Protein AF-A0A662GA92-F1 (afdb_monomer)

Sequence (127 aa):
PYLIRTHTESWRDVGLEVEMAPGEVTVLKLVGTYTVKALSYPFASLSMKFDGYNLIAVKTDLLGSLKHEWGCRTKAVLKLVGDPEEFKRNFYCEHKIICYGDWIKQLRALAQFLKIGFVNKLYLPID

Foldseek 3Di:
DWDWAAFPVDRPDIEIADKFDKAKKKKKDKDWDWDFDFDVVVTGTPDIDTPFIEIEMEIWIWPIFDPDDDGRYYDIDTDADDDPVQCVVQVDDDDIDIGGDDCLVVVVVVCVVVVHHYHHHPGDDDD

Radius of gyration: 18.68 Å; Cα contacts (8 Å, |Δi|>4): 236; chains: 1; bounding box: 45×33×49 Å

Structure (mmCIF, N/CA/C/O backbone):
data_AF-A0A662GA92-F1
#
_entry.id   AF-A0A662GA92-F1
#
loop_
_atom_site.group_PDB
_atom_site.id
_atom_site.type_symbol
_atom_site.label_atom_id
_atom_site.label_alt_id
_atom_site.label_comp_id
_atom_site.label_asym_id
_atom_site.label_entity_id
_atom_site.label_seq_id
_atom_site.pdbx_PDB_ins_code
_atom_site.Cartn_x
_atom_site.Cartn_y
_atom_site.Cartn_z
_atom_site.occupancy
_atom_site.B_iso_or_equiv
_atom_site.auth_seq_id
_atom_site.auth_comp_id
_atom_site.auth_asym_id
_atom_site.auth_atom_id
_atom_site.pdbx_PDB_model_num
ATOM 1 N N . PRO A 1 1 ? 15.839 -6.497 -17.693 1.00 76.69 1 PRO A N 1
ATOM 2 C CA . PRO A 1 1 ? 17.266 -6.583 -17.287 1.00 76.69 1 PRO A CA 1
ATOM 3 C C . PRO A 1 1 ? 17.414 -5.957 -15.895 1.00 76.69 1 PRO A C 1
ATOM 5 O O . PRO A 1 1 ? 16.609 -5.089 -15.569 1.00 76.69 1 PRO A O 1
ATOM 8 N N . TYR A 1 2 ? 18.374 -6.403 -15.083 1.00 84.75 2 TYR A N 1
ATOM 9 C CA . TYR A 1 2 ? 18.664 -5.809 -13.773 1.00 84.75 2 TYR A CA 1
ATOM 10 C C . TYR A 1 2 ? 20.090 -5.259 -13.747 1.00 84.75 2 TYR A C 1
ATOM 12 O O . TYR A 1 2 ? 20.967 -5.780 -14.435 1.00 84.75 2 TYR A O 1
ATOM 20 N N . LEU A 1 3 ? 20.316 -4.219 -12.951 1.00 86.06 3 LEU A N 1
ATOM 21 C CA . LEU A 1 3 ? 21.633 -3.650 -12.686 1.00 86.06 3 LEU A CA 1
ATOM 22 C C . LEU A 1 3 ? 21.962 -3.824 -11.204 1.00 86.06 3 LEU A C 1
ATOM 24 O O . LEU A 1 3 ? 21.096 -3.676 -10.343 1.00 86.06 3 LEU A O 1
ATOM 28 N N . ILE A 1 4 ? 23.222 -4.132 -10.910 1.00 87.88 4 ILE A N 1
ATOM 29 C CA . ILE A 1 4 ? 23.752 -4.125 -9.546 1.00 87.88 4 ILE A CA 1
ATOM 30 C C . ILE A 1 4 ? 24.471 -2.791 -9.357 1.00 87.88 4 ILE A C 1
ATOM 32 O O . ILE A 1 4 ? 25.352 -2.442 -10.145 1.00 87.88 4 ILE A O 1
ATOM 36 N N . ARG A 1 5 ? 24.081 -2.030 -8.336 1.00 85.00 5 ARG A N 1
ATOM 37 C CA . ARG A 1 5 ? 24.642 -0.709 -8.029 1.00 85.00 5 ARG A CA 1
ATOM 38 C C . ARG A 1 5 ? 25.247 -0.715 -6.637 1.00 85.00 5 ARG A C 1
ATOM 40 O O . ARG A 1 5 ? 24.670 -1.285 -5.721 1.00 85.00 5 ARG A O 1
ATOM 47 N N . THR A 1 6 ? 26.382 -0.060 -6.454 1.00 85.06 6 THR A N 1
ATOM 48 C CA . THR A 1 6 ? 26.893 0.240 -5.113 1.00 85.06 6 THR A CA 1
ATOM 49 C C . THR A 1 6 ? 26.076 1.371 -4.495 1.00 85.06 6 THR A C 1
ATOM 51 O O . THR A 1 6 ? 25.626 2.281 -5.199 1.00 85.06 6 THR A O 1
ATOM 54 N N . HIS A 1 7 ? 25.855 1.316 -3.182 1.00 80.00 7 HIS A N 1
ATOM 55 C CA . HIS A 1 7 ? 25.191 2.411 -2.476 1.00 80.00 7 HIS A CA 1
ATOM 56 C C . HIS A 1 7 ? 26.184 3.542 -2.205 1.00 80.00 7 HIS A C 1
ATOM 58 O O . HIS A 1 7 ? 27.333 3.308 -1.844 1.00 80.00 7 HIS A O 1
ATOM 64 N N . THR A 1 8 ? 25.738 4.790 -2.319 1.00 73.94 8 THR A N 1
ATOM 65 C CA . THR A 1 8 ? 26.525 5.952 -1.863 1.00 73.94 8 THR A CA 1
ATOM 66 C C . THR A 1 8 ? 26.632 6.009 -0.338 1.00 73.94 8 THR A C 1
ATOM 68 O O . THR A 1 8 ? 27.566 6.592 0.200 1.00 73.94 8 THR A O 1
ATOM 71 N N . GLU A 1 9 ? 25.677 5.391 0.356 1.00 77.31 9 GLU A N 1
ATOM 72 C CA . GLU A 1 9 ? 25.528 5.413 1.816 1.00 77.31 9 GLU A CA 1
ATOM 73 C C . GLU A 1 9 ? 26.267 4.254 2.515 1.00 77.31 9 GLU A C 1
ATOM 75 O O . GLU A 1 9 ? 26.504 4.316 3.718 1.00 77.31 9 GLU A O 1
ATOM 80 N N . SER A 1 10 ? 26.646 3.197 1.783 1.00 78.69 10 SER A N 1
ATOM 81 C CA . SER A 1 10 ? 27.344 2.024 2.328 1.00 78.69 10 SER A CA 1
ATOM 82 C C . SER A 1 10 ? 28.271 1.404 1.292 1.00 78.69 10 SER A C 1
ATOM 84 O O . SER A 1 10 ? 27.881 1.150 0.157 1.00 78.69 10 SER A O 1
ATOM 86 N N . TRP A 1 11 ? 29.509 1.125 1.700 1.00 74.00 11 TRP A N 1
ATOM 87 C CA . TRP A 1 11 ? 30.554 0.601 0.813 1.00 74.00 11 TRP A CA 1
ATOM 88 C C . TRP A 1 11 ? 30.574 -0.932 0.775 1.00 74.00 11 TRP A C 1
ATOM 90 O O . TRP A 1 11 ? 31.375 -1.524 0.056 1.00 74.00 11 TRP A O 1
ATOM 100 N N . ARG A 1 12 ? 29.726 -1.580 1.584 1.00 82.19 12 ARG A N 1
ATOM 101 C CA . ARG A 1 12 ? 29.609 -3.044 1.673 1.00 82.19 12 ARG A CA 1
ATOM 102 C C . ARG A 1 12 ? 28.351 -3.576 1.003 1.00 82.19 12 ARG A C 1
ATOM 104 O O . ARG A 1 12 ? 28.306 -4.753 0.659 1.00 82.19 12 ARG A O 1
ATOM 111 N N . ASP A 1 13 ? 27.361 -2.714 0.808 1.00 85.81 13 ASP A N 1
ATOM 112 C CA . ASP A 1 13 ? 26.055 -3.114 0.314 1.00 85.81 13 ASP A CA 1
ATOM 113 C C . ASP A 1 13 ? 25.924 -2.804 -1.176 1.00 85.81 13 ASP A C 1
ATOM 115 O O . ASP A 1 13 ? 26.427 -1.797 -1.686 1.00 85.81 13 ASP A O 1
ATOM 119 N N . VAL A 1 14 ? 25.171 -3.652 -1.871 1.00 86.44 14 VAL A N 1
ATOM 120 C CA . VAL A 1 14 ? 24.757 -3.421 -3.255 1.00 86.44 14 VAL A CA 1
ATOM 121 C C . VAL A 1 14 ? 23.237 -3.402 -3.354 1.00 86.44 14 VAL A C 1
ATOM 123 O O . VAL A 1 14 ? 22.531 -4.098 -2.625 1.00 86.44 14 VAL A O 1
ATOM 126 N N . GLY A 1 15 ? 22.720 -2.551 -4.230 1.00 85.25 15 GLY A N 1
ATOM 127 C CA . GLY A 1 15 ? 21.312 -2.448 -4.574 1.00 85.25 15 GLY A CA 1
ATOM 128 C C . GLY A 1 15 ? 21.028 -3.143 -5.897 1.00 85.25 15 GLY A C 1
ATOM 129 O O . GLY A 1 15 ? 21.869 -3.164 -6.798 1.00 85.25 15 GLY A O 1
ATOM 130 N N . LEU A 1 16 ? 19.819 -3.687 -6.012 1.00 87.50 16 LEU A N 1
ATOM 131 C CA . LEU A 1 16 ? 19.270 -4.116 -7.287 1.00 87.50 16 LEU A CA 1
ATOM 132 C C . LEU A 1 16 ? 18.430 -2.979 -7.870 1.00 87.50 16 LEU A C 1
ATOM 134 O O . LEU A 1 16 ? 17.480 -2.494 -7.244 1.00 87.50 16 LEU A O 1
ATOM 138 N N . GLU A 1 17 ? 18.775 -2.574 -9.081 1.00 87.69 17 GLU A N 1
ATOM 139 C CA . GLU A 1 17 ? 18.008 -1.636 -9.887 1.00 87.69 17 GLU A CA 1
ATOM 140 C C . GLU A 1 17 ? 17.335 -2.412 -11.024 1.00 87.69 17 GLU A C 1
ATOM 142 O O . GLU A 1 17 ? 17.999 -3.005 -11.878 1.00 87.69 17 GLU A O 1
ATOM 147 N N . VAL A 1 18 ? 16.004 -2.435 -11.015 1.00 89.00 18 VAL A N 1
ATOM 148 C CA . VAL A 1 18 ? 15.175 -3.028 -12.065 1.00 89.00 18 VAL A CA 1
ATOM 149 C C . VAL A 1 18 ? 14.187 -2.008 -12.602 1.00 89.00 18 VAL A C 1
ATOM 151 O O . VAL A 1 18 ? 13.728 -1.119 -11.887 1.00 89.00 18 VAL A O 1
ATOM 154 N N . GLU A 1 19 ? 13.837 -2.162 -13.874 1.00 88.94 19 GLU A N 1
ATOM 155 C CA . GLU A 1 19 ? 12.726 -1.428 -14.468 1.00 88.94 19 GLU A CA 1
ATOM 156 C C . GLU A 1 19 ? 11.415 -2.118 -14.087 1.00 88.94 19 GLU A C 1
ATOM 158 O O . GLU A 1 19 ? 11.210 -3.302 -14.365 1.00 88.94 19 GLU A O 1
ATOM 163 N N . MET A 1 20 ? 10.534 -1.373 -13.428 1.00 91.44 20 MET A N 1
ATOM 164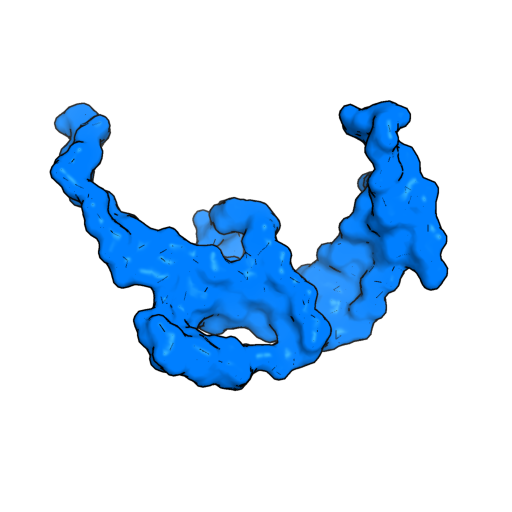 C CA . MET A 1 20 ? 9.203 -1.842 -13.072 1.00 91.44 20 MET A CA 1
ATOM 165 C C . MET A 1 20 ? 8.284 -1.717 -14.289 1.00 91.44 20 MET A C 1
ATOM 167 O O . MET A 1 20 ? 8.227 -0.662 -14.923 1.00 91.44 20 MET A O 1
ATOM 171 N N . ALA A 1 21 ? 7.556 -2.784 -14.617 1.00 92.69 21 ALA A N 1
ATOM 172 C CA . ALA A 1 21 ? 6.608 -2.768 -15.723 1.00 92.69 21 ALA A CA 1
ATOM 173 C C . ALA A 1 21 ? 5.377 -1.921 -15.352 1.00 92.69 21 ALA A C 1
ATOM 175 O O . ALA A 1 21 ? 4.822 -2.112 -14.269 1.00 92.69 21 ALA A O 1
ATOM 176 N N . PRO A 1 22 ? 4.916 -1.004 -16.220 1.00 95.50 22 PRO A N 1
ATOM 177 C CA . PRO A 1 22 ? 3.661 -0.308 -15.988 1.00 95.50 22 PRO A CA 1
ATOM 178 C C . PRO A 1 22 ? 2.484 -1.284 -15.911 1.00 95.50 22 PRO A C 1
ATOM 180 O O . PRO A 1 22 ? 2.459 -2.298 -16.611 1.00 95.50 22 PRO A O 1
ATOM 183 N N . GLY A 1 23 ? 1.492 -0.969 -15.088 1.00 96.81 23 GLY A N 1
ATOM 184 C CA . GLY A 1 23 ? 0.308 -1.806 -14.948 1.00 96.81 23 GLY A CA 1
ATOM 185 C C . GLY A 1 23 ? -0.551 -1.439 -13.752 1.00 96.81 23 GLY A C 1
ATOM 186 O O . GLY A 1 23 ? -0.184 -0.609 -12.922 1.00 96.81 23 GLY A O 1
ATOM 187 N N . GLU A 1 24 ? -1.708 -2.082 -13.659 1.00 97.75 24 GLU A N 1
ATOM 188 C CA . GLU A 1 24 ? -2.578 -1.938 -12.498 1.00 97.75 24 GLU A CA 1
ATOM 189 C C . GLU A 1 24 ? -1.953 -2.641 -11.287 1.00 97.75 24 GLU A C 1
ATOM 191 O O . GLU A 1 24 ? -1.459 -3.770 -11.384 1.00 97.75 24 GLU A O 1
ATOM 196 N N . VAL A 1 25 ? -1.968 -1.970 -10.140 1.00 97.81 25 VAL A N 1
ATOM 197 C CA . VAL A 1 25 ? -1.444 -2.478 -8.875 1.00 97.81 25 VAL A CA 1
ATOM 198 C C . VAL A 1 25 ? -2.403 -2.179 -7.728 1.00 97.81 25 VAL A C 1
ATOM 200 O O . VAL A 1 25 ? -3.179 -1.225 -7.748 1.00 97.81 25 VAL A O 1
ATOM 203 N N . THR A 1 26 ? -2.293 -2.965 -6.668 1.00 97.56 26 THR A N 1
ATOM 204 C CA . THR A 1 26 ? -2.895 -2.680 -5.372 1.00 97.56 26 THR A CA 1
ATOM 205 C C . THR A 1 26 ? -1.796 -2.316 -4.385 1.00 97.56 26 THR A C 1
ATOM 207 O O . THR A 1 26 ? -0.860 -3.087 -4.165 1.00 97.56 26 THR A O 1
ATOM 210 N N . VAL A 1 27 ? -1.915 -1.141 -3.775 1.00 95.00 27 VAL A N 1
ATOM 211 C CA . VAL A 1 27 ? -1.035 -0.687 -2.696 1.00 95.00 27 VAL A CA 1
ATOM 212 C C . VAL A 1 27 ? -1.742 -0.946 -1.378 1.00 95.00 27 VAL A C 1
ATOM 214 O O . VAL A 1 27 ? -2.856 -0.457 -1.190 1.00 95.00 27 VAL A O 1
ATOM 217 N N . LEU A 1 28 ? -1.112 -1.678 -0.459 1.00 94.44 28 LEU A N 1
ATOM 218 C CA . LEU A 1 28 ? -1.718 -2.016 0.828 1.00 94.44 28 LEU A CA 1
ATOM 219 C C . LEU A 1 28 ? -0.782 -1.831 2.030 1.00 94.44 28 LEU A C 1
ATOM 221 O O . LEU A 1 28 ? 0.445 -1.824 1.909 1.00 94.44 28 LEU A O 1
ATOM 225 N N . LYS A 1 29 ? -1.396 -1.674 3.204 1.00 92.62 29 LYS A N 1
ATOM 226 C CA . LYS A 1 29 ? -0.744 -1.544 4.510 1.00 92.62 29 LYS A CA 1
ATOM 227 C C . LYS A 1 29 ? -1.690 -2.018 5.611 1.00 92.62 29 LYS A C 1
ATOM 229 O O . LYS A 1 29 ? -2.875 -1.700 5.588 1.00 92.62 29 LYS A O 1
ATOM 234 N N . LEU A 1 30 ? -1.154 -2.722 6.603 1.00 93.00 30 LEU A N 1
ATOM 235 C CA . LEU A 1 30 ? -1.869 -3.036 7.838 1.00 93.00 30 LEU A CA 1
ATOM 236 C C . LEU A 1 30 ? -1.477 -2.021 8.918 1.00 93.00 30 LEU A C 1
ATOM 238 O O . LEU A 1 30 ? -0.288 -1.801 9.149 1.00 93.00 30 LEU A O 1
ATOM 242 N N . VAL A 1 31 ? -2.459 -1.397 9.566 1.00 91.31 31 VAL A N 1
ATOM 243 C CA . VAL A 1 31 ? -2.238 -0.380 10.605 1.00 91.31 31 VAL A CA 1
ATOM 244 C C . VAL A 1 31 ? -2.993 -0.764 11.869 1.00 91.31 31 VAL A C 1
ATOM 246 O O . VAL A 1 31 ? -4.178 -1.069 11.804 1.00 91.31 31 VAL A O 1
ATOM 249 N N . GLY A 1 32 ? -2.316 -0.751 13.018 1.00 91.38 32 GLY A N 1
ATOM 250 C CA . GLY A 1 32 ? -2.960 -0.858 14.328 1.00 91.38 32 GLY A CA 1
ATOM 251 C C . GLY A 1 32 ? -3.360 0.522 14.847 1.00 91.38 32 GLY A C 1
ATOM 252 O O . GLY A 1 32 ? -2.571 1.459 14.741 1.00 91.38 32 GLY A O 1
ATOM 253 N N . THR A 1 33 ? -4.563 0.653 15.401 1.00 89.12 33 THR A N 1
ATOM 254 C CA . THR A 1 33 ? -5.073 1.915 15.958 1.00 89.12 33 THR A CA 1
ATOM 255 C C . THR A 1 33 ? -5.190 1.842 17.472 1.00 89.12 33 THR A C 1
ATOM 257 O O . THR A 1 33 ? -5.580 0.813 18.028 1.00 89.12 33 THR A O 1
ATOM 260 N N . TYR A 1 34 ? -4.859 2.949 18.133 1.00 89.88 34 TYR A N 1
ATOM 261 C CA . TYR A 1 34 ? -4.990 3.109 19.575 1.00 89.88 34 TYR A CA 1
ATOM 262 C C . TYR A 1 34 ? -5.739 4.400 19.892 1.00 89.88 34 TYR A C 1
ATOM 264 O O . TYR A 1 34 ? -5.388 5.460 19.375 1.00 89.88 34 TYR A O 1
ATOM 272 N N . THR A 1 35 ? -6.686 4.325 20.820 1.00 89.06 35 THR A N 1
ATOM 273 C CA . THR A 1 35 ? -7.313 5.489 21.436 1.00 89.06 35 THR A CA 1
ATOM 274 C C . THR A 1 35 ? -6.508 5.870 22.668 1.00 89.06 35 THR A C 1
ATOM 276 O O . THR A 1 35 ? -6.309 5.059 23.580 1.00 89.06 35 THR A O 1
ATOM 279 N N . VAL A 1 36 ? -6.047 7.119 22.707 1.00 89.44 36 VAL A N 1
ATOM 280 C CA . VAL A 1 36 ? -5.293 7.676 23.833 1.00 89.44 36 VAL A CA 1
ATOM 281 C C . VAL A 1 36 ? -6.159 8.699 24.554 1.00 89.44 36 VAL A C 1
ATOM 283 O O . VAL A 1 36 ? -6.575 9.695 23.970 1.00 89.44 36 VAL A O 1
ATOM 286 N N . LYS A 1 37 ? -6.407 8.476 25.846 1.00 90.00 37 LYS A N 1
ATOM 287 C CA . LYS A 1 37 ? -6.964 9.493 26.740 1.00 90.00 37 LYS A CA 1
ATOM 288 C C . LYS A 1 37 ? -5.801 10.164 27.452 1.00 90.00 37 LYS A C 1
ATOM 290 O O . LYS A 1 37 ? -5.063 9.490 28.168 1.00 90.00 37 LYS A O 1
ATOM 295 N N . ALA A 1 38 ? -5.648 11.469 27.278 1.00 90.00 38 ALA A N 1
ATOM 296 C CA . ALA A 1 38 ? -4.571 12.236 27.890 1.00 90.00 38 ALA A CA 1
ATOM 297 C C . ALA A 1 38 ? -5.090 13.540 28.507 1.00 90.00 38 ALA A C 1
ATOM 299 O O . ALA A 1 38 ? -6.105 14.082 28.070 1.00 90.00 38 ALA A O 1
ATOM 300 N N . LEU A 1 39 ? -4.385 14.041 29.520 1.00 88.94 39 LEU A N 1
ATOM 301 C CA . LEU A 1 39 ? -4.463 15.448 29.915 1.00 88.94 39 LEU A CA 1
ATOM 302 C C . LEU A 1 39 ? -3.649 16.266 28.918 1.00 88.94 39 LEU A C 1
ATOM 304 O O . LEU A 1 39 ? -2.587 15.819 28.503 1.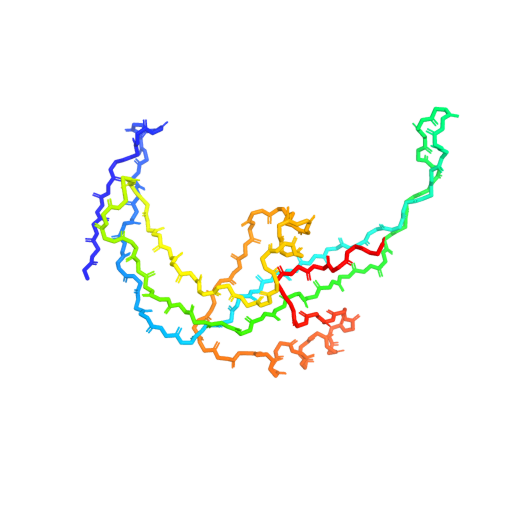00 88.94 39 LEU A O 1
ATOM 308 N N . SER A 1 40 ? -4.142 17.436 28.516 1.00 86.50 40 SER A N 1
ATOM 309 C CA . SER A 1 40 ? -3.455 18.305 27.553 1.00 86.50 40 SER A CA 1
ATOM 310 C C . SER A 1 40 ? -2.341 19.140 28.190 1.00 86.50 40 SER A C 1
ATOM 312 O O . SER A 1 40 ? -1.361 19.448 27.514 1.00 86.50 40 SER A O 1
ATOM 314 N N . TYR A 1 41 ? -2.450 19.484 29.481 1.00 79.50 41 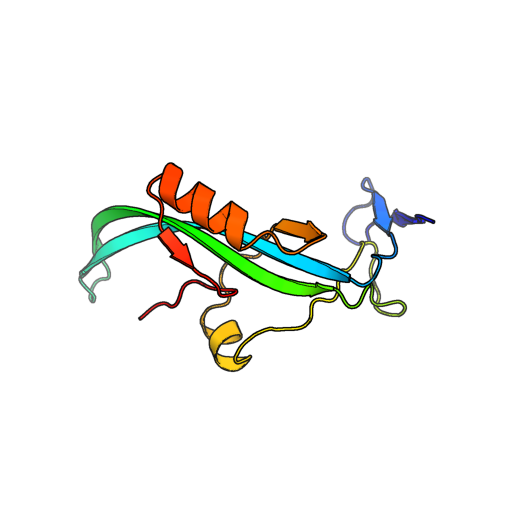TYR A N 1
ATOM 315 C CA . TYR A 1 41 ? -1.420 20.237 30.197 1.00 79.50 41 TYR A CA 1
ATOM 316 C C . TYR A 1 41 ? -1.331 19.855 31.691 1.00 79.50 41 TYR A C 1
ATOM 318 O O . TYR A 1 41 ? -2.282 20.112 32.433 1.00 79.50 41 TYR A O 1
ATOM 326 N N . PRO A 1 42 ? -0.202 19.274 32.150 1.00 82.31 42 PRO A N 1
ATOM 327 C CA . PRO A 1 42 ? 0.880 18.722 31.324 1.00 82.31 42 PRO A CA 1
ATOM 328 C C . PRO A 1 42 ? 0.367 17.570 30.444 1.00 82.31 42 PRO A C 1
ATOM 330 O O . PRO A 1 42 ? -0.593 16.895 30.822 1.00 82.31 42 PRO A O 1
ATOM 333 N N . PHE A 1 43 ? 0.994 17.339 29.280 1.00 84.94 43 PHE A N 1
ATOM 334 C CA . PHE A 1 43 ? 0.628 16.187 28.454 1.00 84.94 43 PHE A CA 1
ATOM 335 C C . PHE A 1 43 ? 0.937 14.896 29.211 1.00 84.94 43 PHE A C 1
ATOM 337 O O . PHE A 1 43 ? 2.101 14.550 29.414 1.00 84.94 43 PHE A O 1
ATOM 344 N N . ALA A 1 44 ? -0.105 14.191 29.638 1.00 87.12 44 ALA A N 1
ATOM 345 C CA . ALA A 1 44 ? 0.024 12.944 30.375 1.00 87.12 44 ALA A CA 1
ATOM 346 C C . ALA A 1 44 ? -0.994 11.937 29.849 1.00 87.12 44 ALA A C 1
ATOM 348 O O . ALA A 1 44 ? -2.201 12.159 29.954 1.00 87.12 44 ALA A O 1
ATOM 349 N N . SER A 1 45 ? -0.505 10.828 29.287 1.00 87.94 45 SER A N 1
ATOM 350 C CA . SER A 1 45 ? -1.354 9.703 28.892 1.00 87.94 45 SER A CA 1
ATOM 351 C C . SER A 1 45 ? -1.946 9.065 30.146 1.00 87.94 45 SER A C 1
ATOM 353 O O . SER A 1 45 ? -1.220 8.557 30.997 1.00 87.94 45 SER A O 1
ATOM 355 N N . LEU A 1 46 ? -3.269 9.125 30.270 1.00 89.19 46 LEU A N 1
ATOM 356 C CA . LEU A 1 46 ? -4.023 8.511 31.360 1.00 89.19 46 LEU A CA 1
ATOM 357 C C . LEU A 1 46 ? -4.395 7.067 31.023 1.00 89.19 46 LEU A C 1
ATOM 359 O O . LEU A 1 46 ? -4.459 6.216 31.906 1.00 89.19 46 LEU A O 1
ATOM 363 N N . SER A 1 47 ? -4.672 6.790 29.748 1.00 91.25 47 SER A N 1
ATOM 364 C CA . SER A 1 47 ? -4.954 5.439 29.273 1.00 91.25 47 SER A CA 1
ATOM 365 C C . SER A 1 47 ? -4.707 5.317 27.778 1.00 91.25 47 SER A C 1
ATOM 367 O O . SER A 1 47 ? -5.064 6.213 27.012 1.00 91.25 47 SER A O 1
ATOM 369 N N . MET A 1 48 ? -4.207 4.159 27.359 1.00 92.12 48 MET A N 1
ATOM 370 C CA . MET A 1 48 ? -4.132 3.760 25.957 1.00 92.12 48 MET A CA 1
ATOM 371 C C . MET A 1 48 ? -4.940 2.481 25.774 1.00 92.12 48 MET A C 1
ATOM 373 O O . MET A 1 48 ? -4.755 1.521 26.521 1.00 92.12 48 MET A O 1
ATOM 377 N N . LYS A 1 49 ? -5.829 2.461 24.786 1.00 93.38 49 LYS A N 1
ATOM 378 C CA . LYS A 1 49 ? -6.617 1.282 24.431 1.00 93.38 49 LYS A CA 1
ATOM 379 C C . LYS A 1 49 ? -6.332 0.922 22.981 1.00 93.38 49 LYS A C 1
ATOM 381 O O . LYS A 1 49 ? -6.440 1.778 22.115 1.00 93.38 49 LYS A O 1
ATOM 386 N N . PHE A 1 50 ? -5.962 -0.331 22.730 1.00 93.69 50 PHE A N 1
ATOM 387 C CA . PHE A 1 50 ? -5.872 -0.848 21.367 1.00 93.69 50 PHE A CA 1
ATOM 388 C C . PHE A 1 50 ? -7.280 -1.070 20.812 1.00 93.69 50 PHE A C 1
ATOM 390 O O . PHE A 1 50 ? -8.073 -1.787 21.425 1.00 93.69 50 PHE A O 1
ATOM 397 N N . ASP A 1 51 ? -7.575 -0.469 19.663 1.00 91.31 51 ASP A N 1
ATOM 398 C CA . ASP A 1 51 ? -8.901 -0.539 19.039 1.00 91.31 51 ASP A CA 1
ATOM 399 C C . ASP A 1 51 ? -8.986 -1.619 17.960 1.00 91.31 51 ASP A C 1
ATOM 401 O O . ASP A 1 51 ? -10.075 -2.097 17.649 1.00 91.31 51 ASP A O 1
ATOM 405 N N . GLY A 1 52 ? -7.844 -2.043 17.414 1.00 94.25 52 GLY A N 1
ATOM 406 C CA . GLY A 1 52 ? -7.774 -3.108 16.422 1.00 94.25 52 GLY A CA 1
ATOM 407 C C . GLY A 1 52 ? -6.865 -2.778 15.248 1.00 94.25 52 GLY A C 1
ATOM 408 O O . GLY A 1 52 ? -6.097 -1.815 15.260 1.00 94.25 52 GLY A O 1
ATOM 409 N N . TYR A 1 53 ? -6.958 -3.616 14.219 1.00 95.31 53 TYR A N 1
ATOM 410 C CA . TYR A 1 53 ? -6.242 -3.432 12.964 1.00 95.31 53 TYR A CA 1
ATOM 411 C C . TYR A 1 53 ? -7.168 -2.910 11.867 1.00 95.31 53 TYR A C 1
ATOM 413 O O . TYR A 1 53 ? -8.350 -3.248 11.807 1.00 95.31 53 TYR A O 1
ATOM 421 N N . ASN A 1 54 ? -6.591 -2.133 10.958 1.00 94.00 54 ASN A N 1
ATOM 422 C CA . ASN A 1 54 ? -7.210 -1.636 9.743 1.00 94.00 54 ASN A CA 1
ATOM 423 C C . ASN A 1 54 ? -6.327 -2.012 8.550 1.00 94.00 54 ASN A C 1
ATOM 425 O O . ASN A 1 54 ? -5.145 -1.659 8.500 1.00 94.00 54 ASN A O 1
ATOM 429 N N . LEU A 1 55 ? -6.902 -2.728 7.587 1.00 94.94 55 LEU A N 1
ATOM 430 C CA . LEU A 1 55 ? -6.291 -2.982 6.293 1.00 94.94 55 LEU A CA 1
ATOM 431 C C . LEU A 1 55 ? -6.613 -1.821 5.355 1.00 94.94 55 LEU A C 1
ATOM 433 O O . LEU A 1 55 ? -7.746 -1.642 4.911 1.00 94.94 55 LEU A O 1
ATOM 437 N N . ILE A 1 56 ? -5.589 -1.040 5.052 1.00 93.62 56 ILE A N 1
ATOM 438 C CA . ILE A 1 56 ? -5.631 0.027 4.064 1.00 93.62 56 ILE A CA 1
ATOM 439 C C . ILE A 1 56 ? -5.217 -0.596 2.737 1.00 93.62 56 ILE A C 1
ATOM 441 O O . ILE A 1 56 ? -4.139 -1.183 2.654 1.00 93.62 56 ILE A O 1
ATOM 445 N N . ALA A 1 57 ? -6.051 -0.488 1.710 1.00 95.06 57 ALA A N 1
ATOM 446 C CA . ALA A 1 57 ? -5.719 -0.971 0.378 1.00 95.06 57 ALA A CA 1
ATOM 447 C C . ALA A 1 57 ? -6.362 -0.079 -0.676 1.00 95.06 57 ALA A C 1
ATOM 449 O O . ALA A 1 57 ? -7.539 0.239 -0.567 1.00 95.06 57 ALA A O 1
ATOM 450 N N . VAL A 1 58 ? -5.616 0.291 -1.712 1.00 95.12 58 VAL A N 1
ATOM 451 C CA . VAL A 1 58 ? -6.154 1.044 -2.846 1.00 95.12 58 VAL A CA 1
ATOM 452 C C . VAL A 1 58 ? -5.645 0.457 -4.150 1.00 95.12 58 VAL A C 1
ATOM 454 O O . VAL A 1 58 ? -4.495 0.025 -4.247 1.00 95.12 58 VAL A O 1
ATOM 457 N N . LYS A 1 59 ? -6.500 0.490 -5.164 1.00 97.19 59 LYS A N 1
ATOM 458 C CA . LYS A 1 59 ? -6.112 0.221 -6.541 1.00 97.19 59 LYS A CA 1
ATOM 459 C C . LYS A 1 59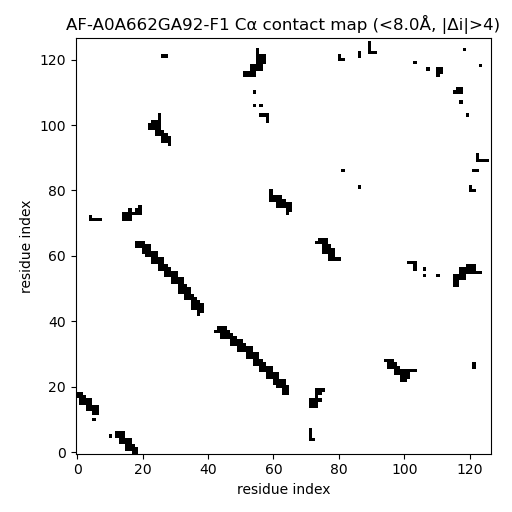 ? -5.525 1.482 -7.167 1.00 97.19 59 LYS A C 1
ATOM 461 O O . LYS A 1 59 ? -6.121 2.551 -7.048 1.00 97.19 59 LYS A O 1
ATOM 466 N N . THR A 1 60 ? -4.390 1.363 -7.843 1.00 96.19 60 THR A N 1
ATOM 467 C CA . THR A 1 60 ? -3.787 2.457 -8.609 1.00 96.19 60 THR A CA 1
ATOM 468 C C . THR A 1 60 ? -2.983 1.939 -9.804 1.00 96.19 60 THR A C 1
ATOM 470 O O . THR A 1 60 ? -2.794 0.737 -9.965 1.00 96.19 60 THR A O 1
ATOM 473 N N . ASP A 1 61 ? -2.496 2.858 -10.631 1.00 96.94 61 ASP A N 1
ATOM 474 C CA . ASP A 1 61 ? -1.625 2.579 -11.762 1.00 96.94 61 ASP A CA 1
ATOM 475 C C . ASP A 1 61 ? -0.157 2.743 -11.344 1.00 96.94 61 ASP A C 1
ATOM 477 O O . ASP A 1 61 ? 0.263 3.798 -10.856 1.00 96.94 61 ASP A O 1
ATOM 481 N N . LEU A 1 62 ? 0.645 1.708 -11.574 1.00 96.19 62 LEU A N 1
ATOM 482 C CA . LEU A 1 62 ? 2.096 1.802 -11.627 1.00 96.19 62 LEU A CA 1
ATOM 483 C C . LEU A 1 62 ? 2.479 2.320 -13.013 1.00 96.19 62 LEU A C 1
ATOM 485 O O . LEU A 1 62 ? 2.182 1.698 -14.029 1.00 96.19 62 LEU A O 1
ATOM 489 N N . LEU A 1 63 ? 3.149 3.466 -13.050 1.00 94.69 63 LEU A N 1
ATOM 490 C CA . LEU A 1 63 ? 3.582 4.130 -14.281 1.00 94.69 63 LEU A CA 1
ATOM 491 C C . LEU A 1 63 ? 4.967 3.649 -14.750 1.00 94.69 63 LEU A C 1
ATOM 493 O O . LEU A 1 63 ? 5.430 4.041 -15.817 1.00 94.69 63 LEU A O 1
ATOM 497 N N . GLY A 1 64 ? 5.619 2.796 -13.955 1.00 91.38 64 GLY A N 1
ATOM 498 C CA . GLY A 1 64 ? 6.940 2.227 -14.212 1.00 91.38 64 GLY A CA 1
ATOM 499 C C . GLY A 1 64 ? 8.018 2.806 -13.294 1.00 91.38 64 GLY A C 1
ATOM 500 O O . GLY A 1 64 ? 7.770 3.045 -12.108 1.00 91.38 64 GLY A O 1
ATOM 501 N N . SER A 1 65 ? 9.217 3.022 -13.838 1.00 86.81 65 SER A N 1
ATOM 502 C CA . SER A 1 65 ? 10.391 3.536 -13.116 1.00 86.81 65 SER A CA 1
ATOM 503 C C . SER A 1 65 ? 10.895 4.861 -13.699 1.00 86.81 65 SER A C 1
ATOM 505 O O . SER A 1 65 ? 10.853 5.077 -14.910 1.00 86.81 65 SER A O 1
ATOM 507 N N . LEU A 1 66 ? 11.421 5.749 -12.847 1.00 79.81 66 LEU A N 1
ATOM 508 C CA . LEU A 1 66 ? 12.079 6.985 -13.290 1.00 79.81 66 LEU A CA 1
ATOM 509 C C . LEU A 1 66 ? 13.462 6.666 -13.868 1.00 79.81 66 LEU A C 1
ATOM 511 O O . LEU A 1 66 ? 14.384 6.346 -13.125 1.00 79.81 66 LEU A O 1
ATOM 515 N N . LYS A 1 67 ? 13.620 6.799 -15.190 1.00 67.69 67 LYS A N 1
ATOM 516 C CA . LYS A 1 67 ? 14.871 6.468 -15.905 1.00 67.69 67 LYS A CA 1
ATOM 517 C C . LYS A 1 67 ? 16.043 7.429 -15.647 1.00 67.69 67 LYS A C 1
ATOM 519 O O . LYS A 1 67 ? 17.170 7.088 -15.976 1.00 67.69 67 LYS A O 1
ATOM 524 N N . HIS A 1 68 ? 15.787 8.621 -15.101 1.00 63.12 68 HIS A N 1
ATOM 525 C CA . HIS A 1 68 ? 16.766 9.722 -15.044 1.00 63.12 68 HIS A CA 1
ATOM 526 C C . HIS A 1 68 ? 16.995 10.295 -13.641 1.00 63.12 68 HIS A C 1
ATOM 528 O O . HIS A 1 68 ? 17.609 11.349 -13.497 1.00 63.12 68 HIS A O 1
ATOM 534 N N . GLU A 1 69 ? 16.504 9.638 -12.595 1.00 63.94 69 GLU A N 1
ATOM 535 C CA . GLU A 1 69 ? 16.628 10.174 -11.245 1.00 63.94 69 GLU A CA 1
ATOM 536 C C . GLU A 1 69 ? 17.829 9.541 -10.530 1.00 63.94 69 GLU A C 1
ATOM 538 O O . GLU A 1 69 ? 17.842 8.326 -10.324 1.00 63.94 69 GLU A O 1
ATOM 543 N N . TRP A 1 70 ? 18.817 10.355 -10.129 1.00 58.84 70 TRP A N 1
ATOM 544 C CA . TRP A 1 70 ? 20.005 9.906 -9.387 1.00 58.84 70 TRP A CA 1
ATOM 545 C C . TRP A 1 70 ? 19.626 8.961 -8.234 1.00 58.84 70 TRP A C 1
ATOM 547 O O . TRP A 1 70 ? 18.734 9.246 -7.430 1.00 58.84 70 TRP A O 1
ATOM 557 N N . GLY A 1 71 ? 20.271 7.795 -8.178 1.00 66.50 71 GLY A N 1
ATOM 558 C CA . GLY A 1 71 ? 20.030 6.791 -7.148 1.00 66.50 71 GLY A CA 1
ATOM 559 C C . GLY A 1 71 ? 20.564 5.409 -7.520 1.00 66.50 71 GLY A C 1
ATOM 560 O O . GLY A 1 71 ? 20.818 5.112 -8.680 1.00 66.50 71 GLY A O 1
ATOM 561 N N . CYS A 1 72 ? 20.733 4.563 -6.508 1.00 74.44 72 CYS A N 1
ATOM 562 C CA . CYS A 1 72 ? 21.260 3.195 -6.598 1.00 74.44 72 CYS A CA 1
ATOM 563 C C . CYS A 1 72 ? 20.179 2.124 -6.336 1.00 74.44 72 CYS A C 1
ATOM 565 O O . CYS A 1 72 ? 20.490 0.969 -6.047 1.00 74.44 72 CYS A O 1
ATOM 567 N N . ARG A 1 73 ? 18.897 2.514 -6.384 1.00 83.38 73 ARG A N 1
ATOM 568 C CA . ARG A 1 73 ? 17.747 1.703 -5.956 1.00 83.38 73 ARG A CA 1
ATOM 569 C C . ARG A 1 73 ? 16.693 1.640 -7.052 1.00 83.38 73 ARG A C 1
ATOM 571 O O . ARG A 1 73 ? 16.484 2.617 -7.766 1.00 83.38 73 ARG A O 1
ATOM 578 N N . THR A 1 74 ? 15.979 0.519 -7.115 1.00 87.06 74 THR A N 1
ATOM 579 C CA . THR A 1 74 ? 14.735 0.415 -7.886 1.00 87.06 74 THR A CA 1
ATOM 580 C C . THR A 1 74 ? 13.719 1.431 -7.374 1.00 87.06 74 THR A C 1
ATOM 582 O O . THR A 1 74 ? 13.447 1.491 -6.175 1.00 87.06 74 THR A O 1
ATOM 585 N N . LYS A 1 75 ? 13.138 2.209 -8.287 1.00 88.38 75 LYS A N 1
ATOM 586 C CA . LYS A 1 75 ? 12.102 3.199 -7.982 1.00 88.38 75 LYS A CA 1
ATOM 587 C C . LYS A 1 75 ? 10.821 2.835 -8.719 1.00 88.38 75 LYS A C 1
ATOM 589 O O . LYS A 1 75 ? 10.858 2.507 -9.906 1.00 88.38 75 LYS A O 1
ATOM 594 N N . ALA A 1 76 ? 9.700 2.910 -8.014 1.00 90.62 76 ALA A N 1
ATOM 595 C CA . ALA A 1 76 ? 8.369 2.685 -8.559 1.00 90.62 76 ALA A CA 1
ATOM 596 C C . ALA A 1 76 ? 7.587 4.000 -8.532 1.00 90.62 76 ALA A C 1
ATOM 598 O O . ALA A 1 76 ? 7.504 4.653 -7.493 1.00 90.62 76 ALA A O 1
ATOM 599 N N . VAL A 1 77 ? 7.015 4.381 -9.671 1.00 92.50 77 VAL A N 1
ATOM 600 C CA . VAL A 1 77 ? 6.183 5.580 -9.797 1.00 92.50 77 VAL A CA 1
ATOM 601 C C . VAL A 1 77 ? 4.728 5.165 -9.777 1.00 92.50 77 VAL A C 1
ATOM 603 O O . VAL A 1 77 ? 4.248 4.520 -10.705 1.00 92.50 77 VAL A O 1
ATOM 606 N N . LEU A 1 78 ? 4.015 5.548 -8.730 1.00 92.81 78 LEU A N 1
ATOM 607 C CA . LEU A 1 78 ? 2.593 5.266 -8.597 1.00 92.81 78 LEU A CA 1
ATOM 608 C C . LEU A 1 78 ? 1.795 6.521 -8.922 1.00 92.81 78 LEU A C 1
ATOM 610 O O . LEU A 1 78 ? 2.122 7.614 -8.457 1.00 92.81 78 LEU A O 1
ATOM 614 N N . LYS A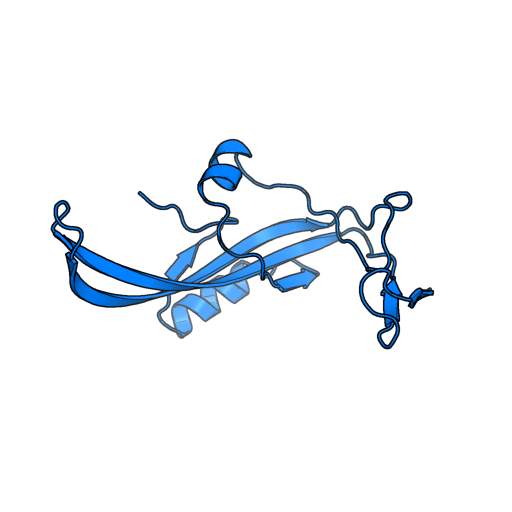 1 79 ? 0.713 6.358 -9.677 1.00 93.31 79 LYS A N 1
ATOM 615 C CA . LYS A 1 79 ? -0.290 7.406 -9.819 1.00 93.31 79 LYS A CA 1
ATOM 616 C C . LYS A 1 79 ? -0.947 7.637 -8.459 1.00 93.31 79 LYS A C 1
ATOM 618 O O . LYS A 1 79 ? -1.363 6.694 -7.783 1.00 93.31 79 LYS A O 1
ATOM 623 N N . LEU A 1 80 ? -1.028 8.891 -8.031 1.00 89.88 80 LEU A N 1
ATOM 624 C CA . LEU A 1 80 ? -1.736 9.215 -6.800 1.00 89.88 80 LEU A CA 1
ATOM 625 C C . LEU A 1 80 ? -3.247 9.114 -7.039 1.00 89.88 80 LEU A C 1
ATOM 627 O O . LEU A 1 80 ? -3.752 9.577 -8.061 1.00 89.88 80 LEU A O 1
ATOM 631 N N . VAL A 1 81 ? -3.959 8.500 -6.095 1.00 88.50 81 VAL A N 1
ATOM 632 C CA . VAL A 1 81 ? -5.420 8.369 -6.126 1.00 88.50 81 VAL A CA 1
ATOM 633 C C . VAL A 1 81 ? -5.990 9.115 -4.927 1.00 88.50 81 VAL A C 1
ATOM 635 O O . VAL A 1 81 ? -5.621 8.821 -3.790 1.00 88.50 81 VAL A O 1
ATOM 638 N N . GLY A 1 82 ? -6.895 10.058 -5.190 1.00 84.75 82 GLY A N 1
ATOM 639 C CA . GLY A 1 82 ? -7.471 10.953 -4.183 1.00 84.75 82 GLY A CA 1
ATOM 640 C C . GLY A 1 82 ? -6.844 12.348 -4.192 1.00 84.75 82 GLY A C 1
ATOM 641 O O . GLY A 1 82 ? -6.059 12.677 -5.081 1.00 84.75 82 GLY A O 1
ATOM 642 N N . ASP A 1 83 ? -7.224 13.167 -3.212 1.00 86.75 83 ASP A N 1
ATOM 643 C CA . ASP A 1 83 ? -6.706 14.526 -3.049 1.00 86.75 83 ASP A CA 1
ATOM 644 C C . ASP A 1 83 ? -5.249 14.496 -2.534 1.00 86.75 83 ASP A C 1
ATOM 646 O O . ASP A 1 83 ? -4.988 13.922 -1.467 1.00 86.75 83 ASP A O 1
ATOM 650 N N . PRO A 1 84 ? -4.289 15.109 -3.257 1.00 85.56 84 PRO A N 1
ATOM 651 C CA . PRO A 1 84 ? -2.915 15.253 -2.792 1.00 85.56 84 PRO A CA 1
ATOM 652 C C . PRO A 1 84 ? -2.786 15.916 -1.420 1.00 85.56 84 PRO A C 1
ATOM 654 O O . PRO A 1 84 ? -1.921 15.515 -0.640 1.00 85.56 84 PRO A O 1
ATOM 657 N N . GLU A 1 85 ? -3.634 16.896 -1.102 1.00 86.56 85 GLU A N 1
ATOM 658 C CA . GLU A 1 85 ? -3.555 17.601 0.178 1.00 86.56 85 GLU A CA 1
ATOM 659 C C . GLU A 1 85 ? -4.047 16.728 1.337 1.00 86.56 85 GLU A C 1
ATOM 661 O O . GLU A 1 85 ? -3.424 16.716 2.400 1.00 86.56 85 GLU A O 1
ATOM 666 N N . GLU A 1 86 ? -5.104 15.932 1.144 1.00 82.56 86 GLU A N 1
ATOM 667 C CA . GLU A 1 86 ? -5.507 14.918 2.128 1.00 82.56 86 GLU A CA 1
ATOM 668 C C . GLU A 1 86 ? -4.435 13.839 2.309 1.00 82.56 86 GLU A C 1
ATOM 670 O O . GLU A 1 86 ? -4.115 13.475 3.445 1.00 82.56 86 GLU A O 1
ATOM 675 N N . PHE A 1 87 ? -3.849 13.349 1.210 1.00 83.50 87 PHE A N 1
ATOM 676 C CA . PHE A 1 87 ? -2.767 12.369 1.279 1.00 83.50 87 PHE A CA 1
ATOM 677 C C . PHE A 1 87 ? -1.578 12.918 2.066 1.00 83.50 87 PHE A C 1
ATOM 679 O O . PHE A 1 87 ? -1.072 12.229 2.946 1.00 83.50 87 PHE A O 1
ATOM 686 N N . LYS A 1 88 ? -1.170 14.164 1.800 1.00 83.44 88 LYS A N 1
ATOM 687 C CA . LYS A 1 88 ? -0.063 14.841 2.485 1.00 83.44 88 LYS A CA 1
ATOM 688 C C . LYS A 1 88 ? -0.321 15.010 3.982 1.00 83.44 88 LYS A C 1
ATOM 690 O O . LYS A 1 88 ? 0.567 14.720 4.777 1.00 83.44 88 LYS A O 1
ATOM 695 N N . ARG A 1 89 ? -1.525 15.440 4.381 1.00 81.81 89 ARG A N 1
ATOM 696 C CA . ARG A 1 89 ? -1.894 15.615 5.803 1.00 81.81 89 ARG A CA 1
ATOM 697 C C . ARG A 1 89 ? -1.879 14.306 6.584 1.00 81.81 89 ARG A C 1
ATOM 699 O O . ARG A 1 89 ? -1.523 14.303 7.755 1.00 81.81 89 ARG A O 1
ATOM 706 N N . ASN A 1 90 ? -2.248 13.209 5.930 1.00 77.31 90 ASN A N 1
ATOM 707 C CA . ASN A 1 90 ? -2.331 11.885 6.544 1.00 77.31 90 ASN A CA 1
ATOM 708 C C . ASN A 1 90 ? -1.131 10.991 6.186 1.00 77.31 90 ASN A C 1
ATOM 710 O O . ASN A 1 90 ? -1.160 9.779 6.427 1.00 77.31 90 ASN A O 1
ATOM 714 N N . PHE A 1 91 ? -0.080 11.554 5.580 1.00 70.75 91 PHE A N 1
ATOM 715 C CA . PHE A 1 91 ? 1.097 10.795 5.186 1.00 70.75 91 PHE A CA 1
ATOM 716 C C . PHE A 1 91 ? 1.883 10.402 6.437 1.00 70.75 91 PHE A C 1
ATOM 718 O O . PHE A 1 91 ? 2.673 11.179 6.970 1.00 70.75 91 PHE A O 1
ATOM 725 N N . TYR A 1 92 ? 1.650 9.181 6.919 1.00 62.06 92 TYR A N 1
ATOM 726 C CA . TYR A 1 92 ? 2.325 8.648 8.095 1.00 62.06 92 TYR A CA 1
ATOM 727 C C . TYR A 1 92 ? 2.882 7.241 7.842 1.00 62.06 92 TYR A C 1
ATOM 729 O O . TYR A 1 92 ? 2.148 6.293 7.529 1.00 62.06 92 TYR A O 1
ATOM 737 N N . CYS A 1 93 ? 4.195 7.105 8.066 1.00 56.94 93 CYS A N 1
ATOM 738 C CA . CYS A 1 93 ? 4.986 5.871 8.039 1.00 56.94 93 CYS A CA 1
ATOM 739 C C . CYS A 1 93 ? 5.154 5.213 6.641 1.00 56.94 93 CYS A C 1
ATOM 741 O O . CYS A 1 93 ? 4.191 4.931 5.925 1.00 56.94 93 CYS A O 1
ATOM 743 N N . GLU A 1 94 ? 6.412 4.923 6.292 1.00 73.31 94 GLU A N 1
ATOM 744 C CA . GLU A 1 94 ? 6.919 4.775 4.914 1.00 73.31 94 GLU A CA 1
ATOM 745 C C . GLU A 1 94 ? 6.668 3.408 4.256 1.00 73.31 94 GLU A C 1
ATOM 747 O O . GLU A 1 94 ? 6.719 3.286 3.034 1.00 73.31 94 GLU A O 1
ATOM 752 N N . HIS A 1 95 ? 6.364 2.369 5.038 1.00 88.44 95 HIS A N 1
ATOM 753 C CA . HIS A 1 95 ? 6.281 1.008 4.507 1.00 88.44 95 HIS A CA 1
ATOM 754 C C . HIS A 1 95 ? 4.892 0.679 3.958 1.00 88.44 95 HIS A C 1
ATOM 756 O O . HIS A 1 95 ? 3.878 0.740 4.665 1.00 88.44 95 HIS A O 1
ATOM 762 N N . LYS A 1 96 ? 4.868 0.291 2.684 1.00 90.06 96 LYS A N 1
ATOM 763 C CA . LYS A 1 96 ? 3.695 -0.171 1.941 1.00 90.06 96 LYS A CA 1
ATOM 764 C C . LYS A 1 96 ? 4.090 -1.387 1.109 1.00 90.06 96 LYS A C 1
ATOM 766 O O . LYS A 1 96 ? 5.250 -1.535 0.733 1.00 90.06 96 LYS A O 1
ATOM 771 N N . ILE A 1 97 ? 3.114 -2.232 0.807 1.00 93.94 97 ILE A N 1
ATOM 772 C CA . ILE A 1 97 ? 3.275 -3.357 -0.115 1.00 93.94 97 ILE A CA 1
ATOM 773 C C . ILE A 1 97 ? 2.612 -2.970 -1.435 1.00 93.94 97 ILE A C 1
ATOM 775 O O . ILE A 1 97 ? 1.500 -2.442 -1.432 1.00 93.94 97 ILE A O 1
ATOM 779 N N . ILE A 1 98 ? 3.295 -3.230 -2.549 1.00 94.50 98 ILE A N 1
ATOM 780 C CA . ILE A 1 98 ? 2.773 -3.043 -3.906 1.00 94.50 98 ILE A CA 1
ATOM 781 C C . ILE A 1 98 ? 2.621 -4.429 -4.529 1.00 94.50 98 ILE A C 1
ATOM 783 O O . ILE A 1 98 ? 3.604 -5.157 -4.657 1.00 94.50 98 ILE A O 1
ATOM 787 N N . CYS A 1 99 ? 1.402 -4.782 -4.926 1.00 96.62 99 CYS A N 1
ATOM 788 C CA . CYS A 1 99 ? 1.094 -6.038 -5.607 1.00 96.62 99 CYS A CA 1
ATOM 789 C C . CYS A 1 99 ? 0.522 -5.745 -6.993 1.00 96.62 99 CYS A C 1
ATOM 791 O O . CYS A 1 99 ? -0.370 -4.912 -7.110 1.00 96.62 99 CYS A O 1
ATOM 793 N N . TYR A 1 100 ? 0.974 -6.445 -8.033 1.00 97.50 100 TYR A N 1
ATOM 794 C CA . TYR A 1 100 ? 0.353 -6.342 -9.358 1.00 97.50 100 TYR A CA 1
ATOM 795 C C . TYR A 1 100 ? -1.079 -6.895 -9.357 1.00 97.50 100 TYR A C 1
ATOM 797 O O . TYR A 1 100 ? -1.333 -7.951 -8.775 1.00 97.50 100 TYR A O 1
ATOM 805 N N . GLY A 1 101 ? -1.985 -6.189 -10.037 1.00 97.75 101 GLY A N 1
ATOM 806 C CA . GLY A 1 101 ? -3.412 -6.494 -10.167 1.00 97.75 101 GLY A CA 1
ATOM 807 C C . GLY A 1 101 ? -4.322 -5.767 -9.169 1.00 97.75 101 GLY A C 1
ATOM 808 O O . GLY A 1 101 ? -3.865 -5.207 -8.167 1.00 97.75 101 GLY A O 1
ATOM 809 N N . ASP A 1 102 ? -5.630 -5.806 -9.437 1.00 97.88 102 ASP A N 1
ATOM 810 C CA . ASP A 1 102 ? -6.685 -5.377 -8.513 1.00 97.88 102 ASP A CA 1
ATOM 811 C C . ASP A 1 102 ? -7.057 -6.502 -7.538 1.00 97.88 102 ASP A C 1
ATOM 813 O O . ASP A 1 102 ? -7.668 -7.511 -7.901 1.00 97.88 102 ASP A O 1
ATOM 817 N N . TRP A 1 103 ? -6.701 -6.299 -6.271 1.00 98.06 103 TRP A N 1
ATOM 818 C CA . TRP A 1 103 ? -6.978 -7.223 -5.176 1.00 98.06 103 TRP A CA 1
ATOM 819 C C . TRP A 1 103 ? -8.000 -6.674 -4.179 1.00 98.06 103 TRP A C 1
ATOM 821 O O . TRP A 1 103 ? -8.201 -7.263 -3.116 1.00 98.06 103 TRP A O 1
ATOM 831 N N . ILE A 1 104 ? -8.662 -5.549 -4.474 1.00 97.94 104 ILE A N 1
ATOM 832 C CA . ILE A 1 104 ? -9.519 -4.851 -3.504 1.00 97.94 104 ILE A CA 1
ATOM 833 C C . ILE A 1 104 ? -10.659 -5.739 -3.009 1.00 97.94 104 ILE A C 1
ATOM 835 O O . ILE A 1 104 ? -10.959 -5.752 -1.81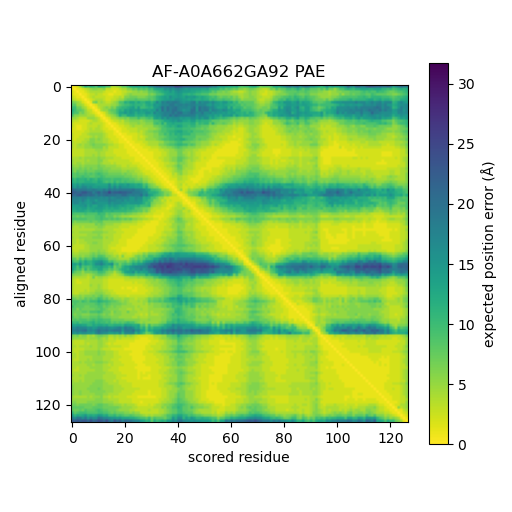3 1.00 97.94 104 ILE A O 1
ATOM 839 N N . LYS A 1 105 ? -11.282 -6.518 -3.898 1.00 98.12 105 LYS A N 1
ATOM 840 C CA . LYS A 1 105 ? -12.388 -7.411 -3.530 1.00 98.12 105 LYS A CA 1
ATOM 841 C C . LYS A 1 105 ? -11.923 -8.527 -2.588 1.00 98.12 105 LYS A C 1
ATOM 843 O O . LYS A 1 105 ? -12.582 -8.800 -1.587 1.00 98.12 105 LYS A O 1
ATOM 848 N N . GLN A 1 106 ? -10.786 -9.145 -2.894 1.00 98.38 106 GLN A N 1
ATOM 849 C CA . GLN A 1 106 ? -10.190 -10.243 -2.138 1.00 98.38 106 GLN A CA 1
ATOM 850 C C . GLN A 1 106 ? -9.707 -9.752 -0.771 1.00 98.38 106 GLN A C 1
ATOM 852 O O . GLN A 1 106 ? -10.004 -10.372 0.246 1.00 98.38 106 GLN A O 1
ATOM 857 N N . LEU A 1 107 ? -9.029 -8.602 -0.730 1.00 98.00 107 LEU A N 1
ATOM 858 C CA . LEU A 1 107 ? -8.542 -7.997 0.508 1.00 98.00 107 LEU A CA 1
ATOM 859 C C . LEU A 1 107 ? -9.690 -7.536 1.411 1.00 98.00 107 LEU A C 1
ATOM 861 O O . LEU A 1 107 ? -9.607 -7.703 2.625 1.00 98.00 107 LEU A O 1
ATOM 865 N N . ARG A 1 108 ? -10.792 -7.029 0.843 1.00 98.31 108 ARG A N 1
ATOM 866 C CA . ARG A 1 108 ? -11.999 -6.703 1.616 1.00 98.31 108 ARG A CA 1
ATOM 867 C C . ARG A 1 108 ? -12.624 -7.948 2.244 1.00 98.31 108 ARG A C 1
ATOM 869 O O . ARG A 1 108 ? -12.964 -7.922 3.424 1.00 98.31 108 ARG A O 1
ATOM 876 N N . ALA A 1 109 ? -12.750 -9.034 1.481 1.00 98.31 109 ALA A N 1
ATOM 877 C CA . ALA A 1 109 ? -13.258 -10.304 2.000 1.00 98.31 109 ALA A CA 1
ATOM 878 C C . ALA A 1 109 ? -12.344 -10.875 3.099 1.00 98.31 109 ALA A C 1
ATOM 880 O O . ALA A 1 109 ? -12.831 -11.331 4.131 1.00 98.31 109 ALA A O 1
ATOM 881 N N . LEU A 1 110 ? -11.022 -10.787 2.916 1.00 97.81 110 LEU A 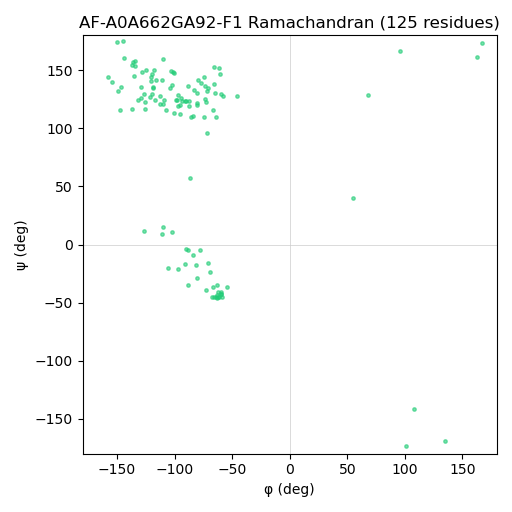N 1
ATOM 882 C CA . LEU A 1 110 ? -10.043 -11.199 3.920 1.00 97.81 110 LEU A CA 1
ATOM 883 C C . LEU A 1 110 ? -10.152 -10.361 5.201 1.00 97.81 110 LEU A C 1
ATOM 885 O O . LEU A 1 110 ? -10.177 -10.921 6.292 1.00 97.81 110 LEU A O 1
ATOM 889 N N . ALA A 1 111 ? -10.259 -9.035 5.084 1.00 97.81 111 ALA A N 1
ATOM 890 C CA . ALA A 1 111 ? -10.431 -8.151 6.234 1.00 97.81 111 ALA A CA 1
ATOM 891 C C . ALA A 1 111 ? -11.704 -8.492 7.024 1.00 97.81 111 ALA A C 1
ATOM 893 O O . ALA A 1 111 ? -11.662 -8.594 8.250 1.00 97.81 111 ALA A O 1
ATOM 894 N N . GLN A 1 112 ? -12.809 -8.763 6.322 1.00 98.12 112 GLN A N 1
ATOM 895 C CA . GLN A 1 112 ? -14.056 -9.211 6.940 1.00 98.12 112 GLN A CA 1
ATOM 896 C C . GLN A 1 112 ? -13.888 -10.556 7.662 1.00 98.12 112 GLN A C 1
ATOM 898 O O . GLN A 1 112 ? -14.332 -10.693 8.801 1.00 98.12 112 GLN A O 1
ATOM 903 N N . PHE A 1 113 ? -13.227 -11.532 7.032 1.00 98.31 113 PHE A N 1
ATOM 904 C CA . PHE A 1 113 ? -12.947 -12.837 7.636 1.00 98.31 113 PHE A CA 1
ATOM 905 C C . PHE A 1 113 ? -12.109 -12.711 8.918 1.00 98.31 113 PHE A C 1
ATOM 907 O O . PHE A 1 113 ? -12.420 -13.338 9.929 1.00 98.31 113 PHE A O 1
ATOM 914 N N . LEU A 1 114 ? -11.093 -11.846 8.898 1.00 97.88 114 LEU A N 1
ATOM 915 C CA . LEU A 1 114 ? -10.226 -11.559 10.043 1.00 97.88 114 LEU A CA 1
ATOM 916 C C . LEU A 1 114 ? -10.862 -10.617 11.078 1.00 97.88 114 LEU A C 1
ATOM 918 O O . LEU A 1 114 ? -10.262 -10.382 12.124 1.00 97.88 114 LEU A O 1
ATOM 922 N N . LYS A 1 115 ? -12.065 -10.089 10.808 1.00 97.25 115 LYS A N 1
ATOM 923 C CA . LYS A 1 115 ? -12.771 -9.103 11.643 1.00 97.25 115 LYS A CA 1
ATOM 924 C C . LYS A 1 115 ? -11.937 -7.843 11.923 1.00 97.25 115 LYS A C 1
ATOM 926 O O . LYS A 1 115 ? -11.958 -7.313 13.031 1.00 97.25 115 LYS A O 1
ATOM 931 N N . ILE A 1 116 ? -11.211 -7.365 10.914 1.00 97.19 116 ILE A N 1
ATOM 932 C CA . ILE A 1 116 ? -10.437 -6.115 10.955 1.00 97.19 116 ILE A CA 1
ATOM 933 C C . ILE A 1 116 ? -11.088 -5.054 10.059 1.00 97.19 116 ILE A C 1
ATOM 935 O O . ILE A 1 116 ? -11.857 -5.380 9.152 1.00 97.19 116 ILE A O 1
ATOM 939 N N . GLY A 1 117 ? -10.782 -3.778 10.297 1.00 95.69 117 GLY A N 1
ATOM 940 C CA . GLY A 1 117 ? -11.278 -2.687 9.458 1.00 95.69 117 GLY A CA 1
ATOM 941 C C . GLY A 1 117 ? -10.718 -2.756 8.035 1.00 95.69 117 GLY A C 1
ATOM 942 O O . GLY A 1 117 ? -9.619 -3.267 7.816 1.00 95.69 117 GLY A O 1
ATOM 943 N N . PHE A 1 118 ? -11.459 -2.228 7.059 1.00 96.06 118 PHE A N 1
ATOM 944 C CA . PHE A 1 118 ? -11.009 -2.115 5.670 1.00 96.06 118 PHE A CA 1
ATOM 945 C C . PHE A 1 118 ? -11.218 -0.693 5.156 1.00 96.06 118 PHE A C 1
ATOM 947 O O . PHE A 1 118 ? -12.334 -0.176 5.193 1.00 96.06 118 PHE A O 1
ATOM 954 N N . VAL A 1 119 ? -10.158 -0.079 4.631 1.00 93.56 119 VAL A N 1
ATOM 955 C CA . VAL A 1 119 ? -10.174 1.303 4.144 1.00 93.56 119 VAL A CA 1
ATOM 956 C C . VAL A 1 119 ? -9.669 1.343 2.709 1.00 93.56 119 VAL A C 1
ATOM 958 O O . VAL A 1 119 ? -8.508 1.042 2.438 1.00 93.56 119 VAL A O 1
ATOM 961 N N . ASN A 1 120 ? -10.542 1.760 1.788 1.00 94.38 120 ASN A N 1
ATOM 962 C CA . ASN A 1 120 ? -10.216 1.884 0.366 1.00 94.38 120 ASN A CA 1
ATOM 963 C C . ASN A 1 120 ? -9.597 3.252 0.025 1.00 94.38 120 ASN A C 1
ATOM 965 O O . ASN A 1 120 ? -10.162 4.020 -0.752 1.00 94.38 120 ASN A O 1
ATOM 969 N N . LYS A 1 121 ? -8.488 3.594 0.685 1.00 90.62 121 LYS A N 1
ATOM 970 C CA . LYS A 1 121 ? -7.726 4.843 0.505 1.00 90.62 121 LYS A CA 1
ATOM 971 C C . LYS A 1 121 ? -6.232 4.556 0.678 1.00 90.62 121 LYS A C 1
ATOM 973 O O . LYS A 1 121 ? -5.851 3.446 1.024 1.00 90.62 121 LYS A O 1
ATOM 978 N N . LEU A 1 122 ? -5.370 5.550 0.457 1.00 87.06 122 LEU A N 1
ATOM 979 C CA . LEU A 1 122 ? -3.921 5.431 0.703 1.00 87.06 122 LEU A CA 1
ATOM 980 C C . LEU A 1 122 ? -3.497 5.695 2.154 1.00 87.06 122 LEU A C 1
ATOM 982 O O . LEU A 1 122 ? -2.330 5.478 2.500 1.00 87.06 122 LEU A O 1
ATOM 986 N N . TYR A 1 123 ? -4.423 6.170 2.975 1.00 85.44 123 TYR A N 1
ATOM 987 C CA . TYR A 1 123 ? -4.227 6.581 4.357 1.00 85.44 123 TYR A CA 1
ATOM 988 C C . TYR A 1 123 ? 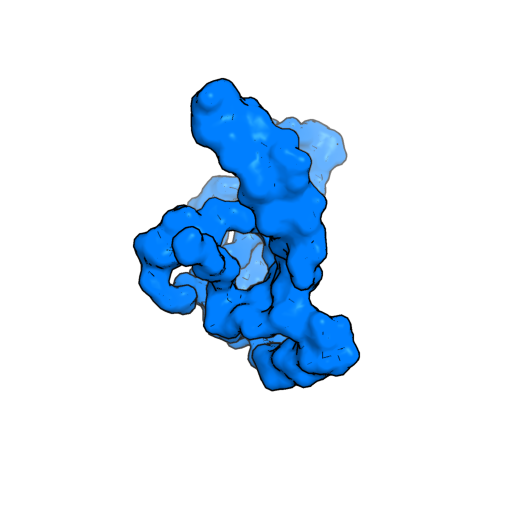-5.465 6.221 5.173 1.00 85.44 123 TYR A C 1
ATOM 990 O O . TYR A 1 123 ? -6.550 6.010 4.624 1.00 85.44 123 TYR A O 1
ATOM 998 N N . LEU A 1 124 ? -5.284 6.159 6.488 1.00 84.12 124 LEU A N 1
ATOM 999 C CA . LEU A 1 124 ? -6.387 6.150 7.433 1.00 84.12 124 LEU A CA 1
ATOM 1000 C C . LEU A 1 124 ? -6.714 7.618 7.734 1.00 84.12 124 LEU A C 1
ATOM 1002 O O . LEU A 1 124 ? -5.803 8.319 8.174 1.00 84.12 124 LEU A O 1
ATOM 1006 N N . PRO A 1 125 ? -7.934 8.108 7.452 1.00 75.62 125 PRO A N 1
ATOM 1007 C CA . PRO A 1 125 ? -8.329 9.447 7.865 1.00 75.62 125 PRO A CA 1
ATOM 1008 C C . PRO A 1 125 ? -8.202 9.551 9.382 1.00 75.62 125 PRO A C 1
ATOM 1010 O O . PRO A 1 125 ? -8.703 8.685 10.100 1.00 75.62 125 PRO A O 1
ATOM 1013 N N . ILE A 1 126 ? -7.490 10.569 9.848 1.00 68.81 126 ILE A N 1
ATOM 1014 C CA . ILE A 1 126 ? -7.535 10.979 11.245 1.00 68.81 126 ILE A CA 1
ATOM 1015 C C . ILE A 1 126 ? -8.573 12.098 11.287 1.00 68.81 126 ILE A C 1
ATOM 1017 O O . ILE A 1 126 ? -8.367 13.130 10.646 1.00 68.81 126 ILE A O 1
ATOM 1021 N N . ASP A 1 127 ? -9.703 11.838 11.943 1.00 56.88 127 ASP A N 1
ATOM 1022 C CA . ASP A 1 127 ? -10.720 12.858 12.229 1.00 56.88 127 ASP A CA 1
ATOM 1023 C C . ASP A 1 127 ? -10.206 13.867 13.271 1.00 56.88 127 ASP A C 1
ATOM 1025 O O . ASP A 1 127 ? -9.502 13.439 14.2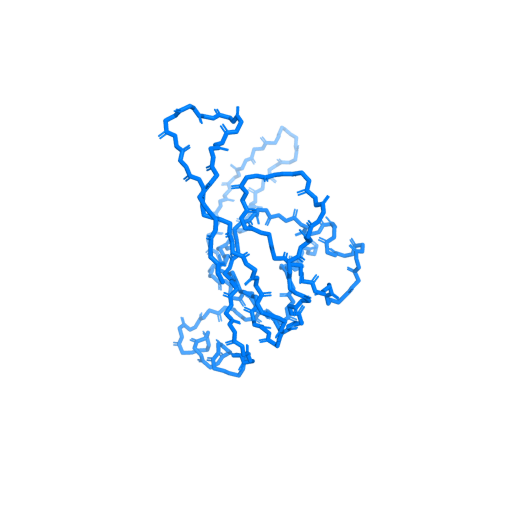21 1.00 56.88 127 ASP A O 1
#

Solvent-accessible surface area (backbone atoms only — not comparable to full-atom values): 7704 Å² total; per-residue (Å²): 124,75,45,82,28,67,39,96,90,40,95,86,49,71,27,64,30,46,76,44,75,59,42,55,22,23,43,34,42,80,43,78,45,68,53,73,46,58,46,82,81,71,76,41,82,77,44,78,42,80,75,48,47,34,41,31,36,31,73,40,42,33,74,12,44,73,92,82,61,92,74,39,58,54,46,79,41,66,54,84,76,78,59,68,69,61,49,60,76,45,66,72,81,92,78,70,47,80,40,86,40,84,47,66,70,60,52,47,53,49,23,57,74,71,72,36,43,71,39,84,33,92,52,70,87,81,132

Secondary structure (DSSP, 8-state):
-EEEEE-SS-SS-EEEEEPPPPEEEEEEEEEEEEEEEEEETTEEEEEEEEEEEEEEEEEEEEEE--TTS--SS---EEPP-S-HHHHHHT---S--EEEES--HHHHHHHHHHTT-EEE-SSS----

pLDDT: mean 87.95, std 9.56, range [56.88, 98.38]

Mean predicted aligned error: 6.47 Å